Protein AF-A0A948MHL2-F1 (afdb_monomer_lite)

Sequence (55 aa):
MKIKRFVASDMRSAMNLVRKEHGPDAVILSNRRIAEGVEIVAAANYDESAVQRAL

pLDDT: mean 86.11, std 15.68, range [49.69, 97.69]

Secondary structure (DSSP, 8-state):
-EEEEEEESSHHHHHHHHHHHH-TTPEEEEEEEETTEEEEEEEE---HHHHHT--

Structure (mmCIF, N/CA/C/O backbone):
data_AF-A0A948MHL2-F1
#
_entry.id   AF-A0A948MHL2-F1
#
loop_
_atom_site.group_PDB
_atom_site.id
_atom_site.type_symbol
_atom_site.label_atom_id
_atom_site.label_alt_id
_atom_site.label_comp_id
_atom_site.label_asym_id
_atom_site.label_entity_id
_atom_site.label_seq_id
_atom_site.pdbx_PDB_ins_code
_atom_site.Cartn_x
_atom_site.Cartn_y
_atom_site.Cartn_z
_atom_site.occupancy
_atom_site.B_iso_or_equiv
_atom_site.auth_seq_id
_atom_site.auth_co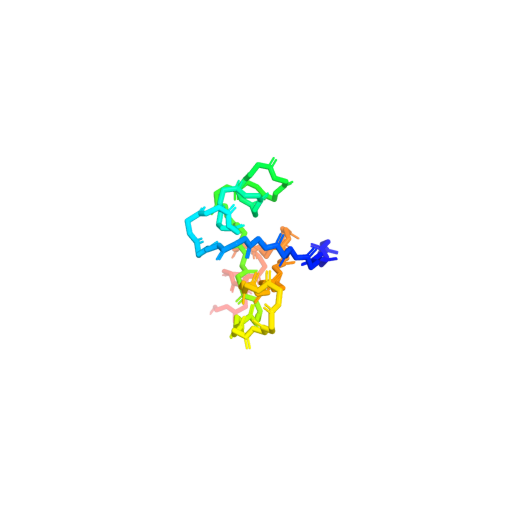mp_id
_atom_site.auth_asym_id
_atom_site.auth_atom_id
_atom_site.pdbx_PDB_model_num
ATOM 1 N N . MET A 1 1 ? -14.075 -0.344 4.921 1.00 71.06 1 MET A N 1
ATOM 2 C CA . MET A 1 1 ? -13.135 -1.100 4.069 1.00 71.06 1 MET A CA 1
ATOM 3 C C . MET A 1 1 ? -13.236 -0.593 2.635 1.00 71.06 1 MET A C 1
ATOM 5 O O . MET A 1 1 ? -14.281 -0.769 2.021 1.00 71.06 1 MET A O 1
ATOM 9 N N . LYS A 1 2 ? -12.206 0.082 2.111 1.00 80.00 2 LYS A N 1
ATOM 10 C CA . LYS A 1 2 ? -12.118 0.456 0.684 1.00 80.00 2 LYS A CA 1
ATOM 11 C C . LYS A 1 2 ? -10.983 -0.338 0.049 1.00 80.00 2 LYS A C 1
ATOM 13 O O . LYS A 1 2 ? -9.839 -0.076 0.393 1.00 80.00 2 LYS A O 1
ATOM 18 N N . ILE A 1 3 ? -11.298 -1.297 -0.824 1.00 92.00 3 ILE A N 1
ATOM 19 C CA . ILE A 1 3 ? -10.312 -2.134 -1.527 1.00 92.00 3 ILE A CA 1
ATOM 20 C C . ILE A 1 3 ? -10.030 -1.519 -2.898 1.00 92.00 3 ILE A C 1
ATOM 22 O O . ILE A 1 3 ? -10.967 -1.198 -3.631 1.00 92.00 3 ILE A O 1
ATOM 26 N N . LYS A 1 4 ? -8.754 -1.379 -3.260 1.00 94.38 4 LYS A N 1
ATOM 27 C CA . LYS A 1 4 ? -8.332 -0.864 -4.564 1.00 94.38 4 LYS A CA 1
ATOM 28 C C . LYS A 1 4 ? -7.109 -1.615 -5.081 1.00 94.38 4 LYS A C 1
ATOM 30 O O . LYS A 1 4 ? -6.292 -2.131 -4.320 1.00 94.38 4 LYS A O 1
ATOM 35 N N . ARG A 1 5 ? -7.001 -1.661 -6.405 1.00 95.94 5 ARG A N 1
ATOM 36 C CA . ARG A 1 5 ? -5.873 -2.231 -7.140 1.00 95.94 5 ARG A CA 1
ATOM 37 C C . ARG A 1 5 ? -4.985 -1.114 -7.676 1.00 95.94 5 ARG A C 1
ATOM 39 O O . ARG A 1 5 ? -5.486 -0.140 -8.236 1.00 95.94 5 ARG A O 1
ATOM 46 N N . PHE A 1 6 ? -3.682 -1.287 -7.528 1.00 96.38 6 PHE A N 1
ATOM 47 C CA . PHE A 1 6 ? -2.632 -0.368 -7.937 1.00 96.38 6 PHE A CA 1
ATOM 48 C C . PHE A 1 6 ? -1.675 -1.109 -8.860 1.00 96.38 6 PHE A C 1
ATOM 50 O O . PHE A 1 6 ? -1.270 -2.225 -8.551 1.00 96.38 6 PHE A O 1
ATOM 57 N N . VAL A 1 7 ? -1.313 -0.492 -9.981 1.00 96.75 7 VAL A N 1
ATOM 58 C CA . VAL A 1 7 ? -0.336 -1.040 -10.926 1.00 96.75 7 VAL A CA 1
ATOM 59 C C . VAL A 1 7 ? 0.725 0.020 -11.177 1.00 96.75 7 VAL A C 1
ATOM 61 O O . VAL A 1 7 ? 0.386 1.182 -11.405 1.00 96.75 7 VAL A O 1
ATOM 64 N N . ALA A 1 8 ? 1.996 -0.364 -11.104 1.00 97.38 8 ALA A N 1
ATOM 65 C CA . ALA A 1 8 ? 3.116 0.517 -11.418 1.00 97.38 8 ALA A CA 1
ATOM 66 C C . ALA A 1 8 ? 4.301 -0.260 -11.999 1.00 97.38 8 ALA A C 1
ATOM 68 O O . ALA A 1 8 ? 4.389 -1.473 -11.839 1.00 97.38 8 ALA A O 1
ATOM 69 N N . SER A 1 9 ? 5.252 0.453 -12.606 1.00 96.69 9 SER A N 1
ATOM 70 C CA . SER A 1 9 ? 6.476 -0.113 -13.196 1.00 96.69 9 SER A CA 1
ATOM 71 C C . SER A 1 9 ? 7.333 -0.906 -12.209 1.00 96.69 9 SER A C 1
ATOM 73 O O . SER A 1 9 ? 8.026 -1.846 -12.586 1.00 96.69 9 SER A O 1
ATOM 75 N N . ASP A 1 10 ? 7.304 -0.520 -10.936 1.00 95.56 10 ASP A N 1
ATOM 76 C CA . ASP A 1 10 ? 8.119 -1.103 -9.884 1.00 95.56 10 ASP A CA 1
ATOM 77 C C . ASP A 1 10 ? 7.401 -1.040 -8.529 1.00 95.56 10 ASP A C 1
ATOM 79 O O . ASP A 1 10 ? 6.403 -0.339 -8.336 1.00 95.56 10 ASP A O 1
ATOM 83 N N . MET A 1 11 ? 7.932 -1.786 -7.561 1.00 95.19 11 MET A N 1
ATOM 84 C CA . MET A 1 11 ? 7.321 -1.923 -6.240 1.00 95.19 11 MET A CA 1
ATOM 85 C C . MET A 1 11 ? 7.319 -0.618 -5.435 1.00 95.19 11 MET A C 1
ATOM 87 O O . MET A 1 11 ? 6.391 -0.384 -4.662 1.00 95.19 11 MET A O 1
ATOM 91 N N . ARG A 1 12 ? 8.328 0.245 -5.608 1.00 95.88 12 ARG A N 1
ATOM 92 C CA . ARG A 1 12 ? 8.420 1.525 -4.891 1.00 95.88 12 ARG A CA 1
ATOM 93 C C . ARG A 1 12 ? 7.325 2.465 -5.387 1.00 95.88 12 ARG A C 1
ATOM 95 O O . ARG A 1 12 ? 6.612 3.050 -4.575 1.00 95.88 12 ARG A O 1
ATOM 102 N N . SER A 1 13 ? 7.159 2.551 -6.700 1.00 97.19 13 SER A N 1
ATOM 103 C CA . SER A 1 13 ? 6.102 3.306 -7.363 1.00 97.19 13 SER A CA 1
ATOM 104 C C . SER A 1 13 ? 4.717 2.790 -6.962 1.00 97.19 13 SER A C 1
ATOM 106 O O . SER A 1 13 ? 3.871 3.581 -6.547 1.00 97.19 13 SER A O 1
ATOM 108 N N . ALA A 1 14 ? 4.505 1.469 -6.966 1.00 96.69 14 ALA A N 1
ATOM 109 C CA . ALA A 1 14 ? 3.238 0.869 -6.544 1.00 96.69 14 ALA A CA 1
ATOM 110 C C . ALA A 1 14 ? 2.914 1.190 -5.074 1.00 96.69 14 ALA A C 1
ATOM 112 O O . ALA A 1 14 ? 1.804 1.615 -4.757 1.00 96.69 14 ALA A O 1
ATOM 113 N N . MET A 1 15 ? 3.897 1.072 -4.178 1.00 95.25 15 MET A N 1
ATOM 114 C CA . MET A 1 15 ? 3.707 1.374 -2.759 1.00 95.25 15 MET A CA 1
ATOM 115 C C . MET A 1 15 ? 3.479 2.870 -2.495 1.00 95.25 15 MET A C 1
ATOM 117 O O . MET A 1 15 ? 2.729 3.232 -1.590 1.00 95.25 15 MET A O 1
ATOM 121 N N . ASN A 1 16 ? 4.084 3.755 -3.291 1.00 96.44 16 ASN A N 1
ATOM 122 C CA . ASN A 1 16 ? 3.809 5.191 -3.223 1.00 96.44 16 ASN A CA 1
ATOM 123 C C . ASN A 1 16 ? 2.358 5.506 -3.604 1.00 96.44 16 ASN A C 1
ATOM 125 O O . ASN A 1 16 ? 1.732 6.337 -2.948 1.00 96.44 16 ASN A O 1
ATOM 129 N N . LEU A 1 17 ? 1.803 4.828 -4.616 1.00 95.94 17 LEU A N 1
ATOM 130 C CA . LEU A 1 17 ? 0.390 4.973 -4.980 1.00 95.94 17 LEU A CA 1
ATOM 131 C C . LEU A 1 17 ? -0.530 4.495 -3.854 1.00 95.94 17 LEU A C 1
ATOM 133 O O . LEU A 1 17 ? -1.472 5.204 -3.505 1.00 95.94 17 LEU A O 1
ATOM 137 N N . VAL A 1 18 ? -0.219 3.342 -3.250 1.00 95.31 18 VAL A N 1
ATOM 138 C CA . VAL A 1 18 ? -0.968 2.820 -2.097 1.00 95.31 18 VAL A CA 1
ATOM 139 C C . VAL A 1 18 ? -0.967 3.835 -0.957 1.00 95.31 18 VAL A C 1
ATOM 141 O O . VAL A 1 18 ? -2.034 4.199 -0.478 1.00 95.31 18 VAL A O 1
ATOM 144 N N . ARG A 1 19 ? 0.200 4.360 -0.561 1.00 93.38 19 ARG A N 1
ATOM 145 C CA . ARG A 1 19 ? 0.299 5.349 0.528 1.00 93.38 19 ARG A CA 1
ATOM 146 C C . ARG A 1 19 ? -0.425 6.653 0.220 1.00 93.38 19 ARG A C 1
ATOM 148 O O . ARG A 1 19 ? -1.066 7.213 1.101 1.00 93.38 19 ARG A O 1
ATOM 155 N N . LYS A 1 20 ? -0.326 7.140 -1.019 1.00 94.44 20 LYS A N 1
ATOM 156 C CA . LYS A 1 20 ? -0.986 8.380 -1.443 1.00 94.44 20 LYS A CA 1
ATOM 157 C C . LY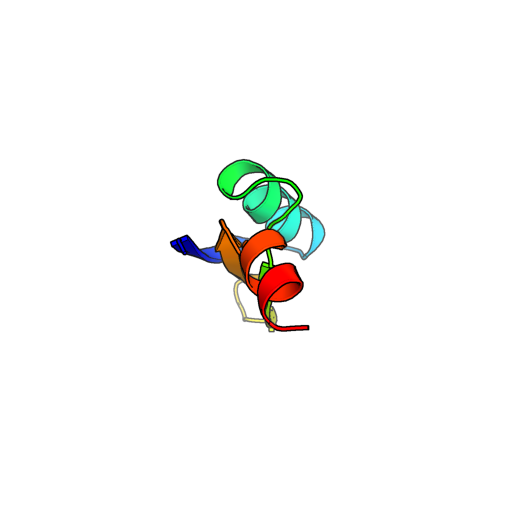S A 1 20 ? -2.511 8.264 -1.386 1.00 94.44 20 LYS A C 1
ATOM 159 O O . LYS A 1 20 ? -3.176 9.243 -1.073 1.00 94.44 20 LYS A O 1
ATOM 164 N N . GLU A 1 21 ? -3.055 7.091 -1.702 1.00 93.94 21 GLU A N 1
ATOM 165 C CA . GLU A 1 21 ? -4.502 6.860 -1.746 1.00 93.94 21 GLU A CA 1
ATOM 166 C C . GLU A 1 21 ? -5.085 6.391 -0.405 1.00 93.94 21 GLU A C 1
ATOM 168 O O . GLU A 1 21 ? -6.165 6.820 -0.008 1.00 93.94 21 GLU A O 1
ATOM 173 N N . HIS A 1 22 ? -4.419 5.447 0.257 1.00 91.94 22 HIS A N 1
ATOM 174 C CA . HIS A 1 22 ? -4.937 4.727 1.422 1.00 91.94 22 HIS A CA 1
ATOM 175 C C . HIS A 1 22 ? -4.250 5.110 2.732 1.00 91.94 22 HIS A C 1
ATOM 177 O O . HIS A 1 22 ? -4.707 4.690 3.790 1.00 91.94 22 HIS A O 1
ATOM 183 N N . GLY A 1 23 ? -3.208 5.938 2.674 1.00 89.75 23 GLY A N 1
ATOM 184 C CA . GLY A 1 23 ? -2.447 6.343 3.847 1.00 89.75 23 GLY A CA 1
ATOM 185 C C . GLY A 1 23 ? -1.413 5.301 4.287 1.00 89.75 23 GLY A C 1
ATOM 186 O O . GLY A 1 23 ? -1.201 4.288 3.611 1.00 89.75 23 GLY A O 1
ATOM 187 N N . PRO A 1 24 ? -0.712 5.574 5.399 1.00 89.19 24 PRO A N 1
ATOM 188 C CA . PRO A 1 24 ? 0.326 4.692 5.928 1.00 89.19 24 PRO A CA 1
ATOM 189 C C . PRO A 1 24 ? -0.228 3.368 6.475 1.00 89.19 24 PRO A C 1
ATOM 191 O O . PRO A 1 24 ? 0.477 2.366 6.403 1.00 89.19 24 PRO A O 1
ATOM 194 N N . ASP A 1 25 ? -1.486 3.346 6.920 1.00 87.38 25 ASP A N 1
ATOM 195 C CA . ASP A 1 25 ? -2.125 2.195 7.581 1.00 87.38 25 ASP A CA 1
ATOM 196 C C . ASP A 1 25 ? -2.817 1.239 6.590 1.00 87.38 25 ASP A C 1
ATOM 198 O O . ASP A 1 25 ? -3.692 0.445 6.940 1.00 87.38 25 ASP A O 1
ATOM 202 N N . ALA A 1 26 ? -2.472 1.342 5.306 1.00 91.12 26 ALA A N 1
ATOM 203 C CA . ALA A 1 26 ? -3.033 0.495 4.269 1.00 91.12 26 ALA A CA 1
ATOM 204 C C . ALA A 1 26 ? -2.574 -0.960 4.438 1.00 91.12 26 ALA A C 1
ATOM 206 O O . ALA A 1 26 ? -1.379 -1.248 4.523 1.00 91.12 26 ALA A O 1
ATOM 207 N N . VAL A 1 27 ? -3.519 -1.897 4.380 1.00 91.94 27 VAL A N 1
ATOM 208 C CA . VAL A 1 27 ? -3.208 -3.331 4.413 1.00 91.94 27 VAL A CA 1
ATOM 209 C C . VAL A 1 27 ? -3.099 -3.866 2.996 1.00 91.94 27 VAL A C 1
ATOM 211 O O . VAL A 1 27 ? -4.014 -3.711 2.184 1.00 91.94 27 VAL A O 1
ATOM 214 N N . ILE A 1 28 ? -1.975 -4.517 2.698 1.00 94.12 28 ILE A N 1
ATOM 215 C CA . ILE A 1 28 ? -1.744 -5.182 1.416 1.00 94.12 28 ILE A CA 1
ATOM 216 C C . ILE A 1 28 ? -2.402 -6.562 1.439 1.00 94.12 28 ILE A C 1
ATOM 218 O O . ILE A 1 28 ? -2.038 -7.414 2.242 1.00 94.12 28 ILE A O 1
ATOM 222 N N . LEU A 1 29 ? -3.351 -6.786 0.533 1.00 94.12 29 LEU A N 1
ATOM 223 C CA . LEU A 1 29 ? -4.066 -8.055 0.378 1.00 94.12 29 LEU A CA 1
ATOM 224 C C . LEU A 1 29 ? -3.394 -8.972 -0.650 1.00 94.12 29 LEU A C 1
ATOM 226 O O . LEU A 1 29 ? -3.428 -10.192 -0.522 1.00 94.12 29 LEU A O 1
ATOM 230 N N . SER A 1 30 ? -2.802 -8.396 -1.699 1.00 95.62 30 SER A N 1
ATOM 231 C CA . SER A 1 30 ? -2.099 -9.155 -2.735 1.00 95.62 30 SER A CA 1
ATOM 232 C C . SER A 1 30 ? -0.981 -8.332 -3.358 1.00 95.62 30 SER A C 1
ATOM 234 O O . SER A 1 30 ? -1.094 -7.114 -3.492 1.00 95.62 30 SER A O 1
ATOM 236 N N . ASN A 1 31 ? 0.084 -9.016 -3.761 1.00 95.56 31 ASN A N 1
ATOM 237 C CA . ASN A 1 31 ? 1.221 -8.453 -4.471 1.00 95.56 31 ASN A CA 1
ATOM 238 C C . ASN A 1 31 ? 1.684 -9.468 -5.517 1.00 95.56 31 ASN A C 1
ATOM 240 O O . ASN A 1 31 ? 2.005 -10.608 -5.171 1.00 95.56 31 ASN A O 1
ATOM 244 N N . ARG A 1 32 ? 1.708 -9.068 -6.788 1.00 96.25 32 ARG A N 1
ATOM 2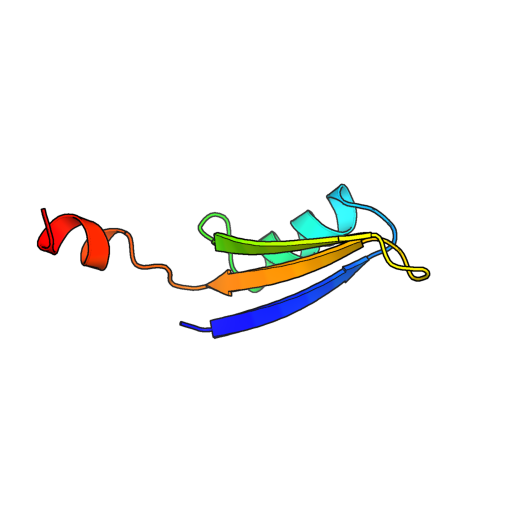45 C CA . ARG A 1 32 ? 2.169 -9.915 -7.891 1.00 96.25 32 ARG A CA 1
ATOM 246 C C . ARG A 1 32 ? 2.923 -9.110 -8.939 1.00 96.25 32 ARG A C 1
ATOM 248 O O . ARG A 1 32 ? 2.660 -7.929 -9.148 1.00 96.25 32 ARG A O 1
ATOM 255 N N . ARG A 1 33 ? 3.845 -9.779 -9.629 1.00 95.62 33 ARG A N 1
ATOM 256 C CA . ARG A 1 33 ? 4.483 -9.247 -10.838 1.00 95.62 33 ARG A CA 1
ATOM 257 C C . ARG A 1 33 ? 3.666 -9.667 -12.056 1.00 95.62 33 ARG A C 1
ATOM 259 O O . ARG A 1 33 ? 3.322 -10.840 -12.177 1.00 95.62 33 ARG A O 1
ATOM 266 N N . ILE A 1 34 ? 3.363 -8.709 -12.919 1.00 95.56 34 ILE A N 1
ATOM 267 C CA . ILE A 1 34 ? 2.645 -8.873 -14.188 1.00 95.56 34 ILE A CA 1
ATOM 268 C C . ILE A 1 34 ? 3.491 -8.283 -15.323 1.00 95.56 34 ILE A C 1
ATOM 270 O O . ILE A 1 34 ? 4.531 -7.676 -15.065 1.00 95.56 34 ILE A O 1
ATOM 274 N N . ALA A 1 35 ? 3.071 -8.463 -16.575 1.00 94.81 35 ALA A N 1
ATOM 275 C CA . ALA A 1 35 ? 3.810 -7.939 -17.727 1.00 94.81 35 ALA A CA 1
ATOM 276 C C . ALA A 1 35 ? 3.961 -6.405 -17.670 1.00 94.81 35 ALA A C 1
ATOM 278 O O . ALA A 1 35 ? 4.979 -5.857 -18.080 1.00 94.81 35 ALA A O 1
ATOM 279 N N . GLU A 1 36 ? 2.972 -5.725 -17.093 1.00 92.25 36 GLU A N 1
ATOM 280 C CA . GLU A 1 36 ? 2.877 -4.275 -16.937 1.00 92.25 36 GLU A CA 1
ATOM 281 C C . GLU A 1 36 ? 3.641 -3.734 -15.710 1.00 92.25 36 GLU A C 1
ATOM 283 O O . GLU A 1 36 ? 3.657 -2.524 -15.479 1.00 92.25 36 GLU A O 1
ATOM 288 N N . GLY A 1 37 ? 4.273 -4.609 -14.915 1.00 95.56 37 GLY A N 1
ATOM 289 C CA . GLY A 1 37 ? 5.062 -4.249 -13.735 1.00 95.56 37 GLY A CA 1
ATOM 290 C C . GLY A 1 37 ? 4.608 -4.969 -12.463 1.00 95.56 37 GLY A C 1
ATOM 291 O O . GLY A 1 37 ? 4.584 -6.197 -12.389 1.00 95.56 37 GLY A O 1
ATOM 292 N N . VAL A 1 38 ? 4.290 -4.209 -11.419 1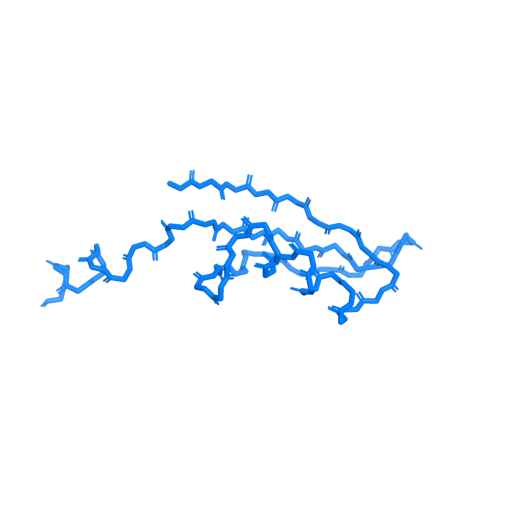.00 97.38 38 VAL A N 1
ATOM 293 C CA . VAL A 1 38 ? 3.858 -4.712 -10.111 1.00 97.38 38 VAL A CA 1
ATOM 294 C C . VAL A 1 38 ? 2.407 -4.329 -9.874 1.00 97.38 38 VAL A C 1
ATOM 296 O O . VAL A 1 38 ? 2.057 -3.150 -9.899 1.00 97.38 38 VAL A O 1
ATOM 299 N N . GLU A 1 39 ? 1.581 -5.331 -9.592 1.00 97.69 39 GLU A N 1
ATOM 300 C CA . GLU A 1 39 ? 0.199 -5.168 -9.162 1.00 97.69 39 GLU A CA 1
ATOM 301 C C . GLU A 1 39 ? 0.089 -5.386 -7.651 1.00 97.69 39 GLU A C 1
ATOM 303 O O . GLU A 1 39 ? 0.502 -6.420 -7.119 1.00 97.69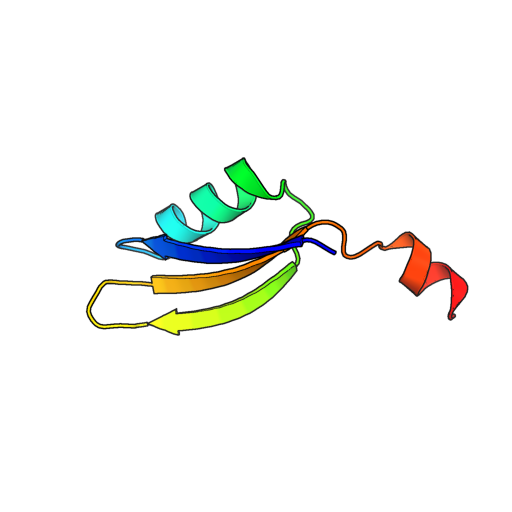 39 GLU A O 1
ATOM 308 N N . ILE A 1 40 ? -0.507 -4.411 -6.968 1.00 97.00 40 ILE A N 1
ATOM 309 C CA . ILE A 1 40 ? -0.797 -4.443 -5.539 1.00 97.00 40 ILE A CA 1
ATOM 310 C C . ILE A 1 40 ? -2.294 -4.242 -5.332 1.00 97.00 40 ILE A C 1
ATOM 312 O O . ILE A 1 40 ? -2.869 -3.263 -5.800 1.00 97.00 40 ILE A O 1
ATOM 316 N N . VAL A 1 41 ? -2.926 -5.140 -4.586 1.00 95.94 41 VAL A N 1
ATOM 317 C CA . VAL A 1 41 ? -4.286 -4.943 -4.077 1.00 95.94 41 VAL A CA 1
ATOM 318 C C . VAL A 1 41 ? -4.171 -4.571 -2.609 1.00 95.94 41 VAL A C 1
ATOM 320 O O . VAL A 1 41 ? -3.576 -5.318 -1.834 1.00 95.94 41 VAL A O 1
ATOM 323 N N . ALA A 1 42 ? -4.726 -3.425 -2.228 1.00 95.44 42 ALA A N 1
ATOM 324 C CA . ALA A 1 42 ? -4.672 -2.922 -0.863 1.00 95.44 42 ALA A CA 1
ATOM 325 C C . ALA A 1 42 ? -6.045 -2.443 -0.391 1.00 95.44 42 ALA A C 1
ATOM 327 O O . ALA A 1 42 ? -6.928 -2.155 -1.202 1.00 95.44 42 ALA A O 1
ATOM 328 N N . ALA A 1 43 ? -6.216 -2.365 0.925 1.00 92.12 43 ALA A N 1
ATOM 329 C CA . ALA A 1 43 ? -7.422 -1.860 1.556 1.00 92.12 43 ALA A CA 1
ATOM 330 C C . ALA A 1 43 ? -7.113 -0.745 2.561 1.00 92.12 43 ALA A C 1
ATOM 332 O O . ALA A 1 43 ? -6.197 -0.876 3.371 1.00 92.12 43 ALA A O 1
ATOM 333 N N . ALA A 1 44 ? -7.916 0.323 2.533 1.00 84.56 44 ALA A N 1
ATOM 334 C CA . ALA A 1 44 ? -7.970 1.332 3.590 1.00 84.56 44 ALA A CA 1
ATOM 335 C C . ALA A 1 44 ? -9.037 0.978 4.637 1.00 84.56 44 ALA A C 1
ATOM 337 O O . ALA A 1 44 ? -10.110 0.443 4.303 1.00 84.56 44 ALA A O 1
ATOM 338 N N . ASN A 1 45 ? -8.759 1.353 5.887 1.00 68.94 45 ASN A N 1
ATOM 339 C CA . ASN A 1 45 ? -9.569 1.079 7.076 1.00 68.94 45 ASN A CA 1
ATOM 340 C C . ASN A 1 45 ? -9.603 -0.415 7.433 1.00 68.94 45 ASN A C 1
ATOM 342 O O . ASN A 1 45 ? -10.685 -0.977 7.633 1.00 68.94 45 ASN A O 1
ATOM 346 N N . TYR A 1 46 ? -8.436 -1.062 7.482 1.00 61.75 46 TYR A N 1
ATOM 347 C CA . TYR A 1 46 ? -8.287 -2.203 8.380 1.00 61.75 46 TYR A CA 1
ATOM 348 C C . TYR A 1 46 ? -8.218 -1.607 9.782 1.00 61.75 46 TYR A C 1
ATOM 350 O O . TYR A 1 46 ? -7.200 -1.064 10.192 1.00 61.75 46 TYR A O 1
ATOM 358 N N . ASP A 1 47 ? -9.373 -1.534 10.425 1.00 58.00 47 ASP A N 1
ATOM 359 C CA . ASP A 1 47 ? -9.503 -0.878 11.711 1.00 58.00 47 ASP A CA 1
ATOM 360 C C . ASP A 1 47 ? -8.772 -1.726 12.761 1.00 58.00 47 ASP A C 1
ATOM 362 O O . ASP A 1 47 ? -9.279 -2.769 13.178 1.00 58.00 47 ASP A O 1
ATOM 366 N N . GLU A 1 48 ? -7.568 -1.310 13.171 1.00 54.34 48 GLU A N 1
ATOM 367 C CA . GLU A 1 48 ? -6.851 -1.925 14.299 1.00 54.34 48 GLU A CA 1
ATOM 368 C C . GLU A 1 48 ? -7.759 -2.013 15.537 1.00 54.34 48 GLU A C 1
ATOM 370 O O . GLU A 1 48 ? -7.713 -3.001 16.272 1.00 54.34 48 GLU A O 1
ATOM 375 N N . SER A 1 49 ? -8.674 -1.050 15.726 1.00 54.00 49 SER A N 1
ATOM 376 C CA . SER A 1 49 ? -9.609 -1.053 16.856 1.00 54.00 49 SER A CA 1
ATOM 377 C C . SER A 1 49 ? -10.683 -2.146 16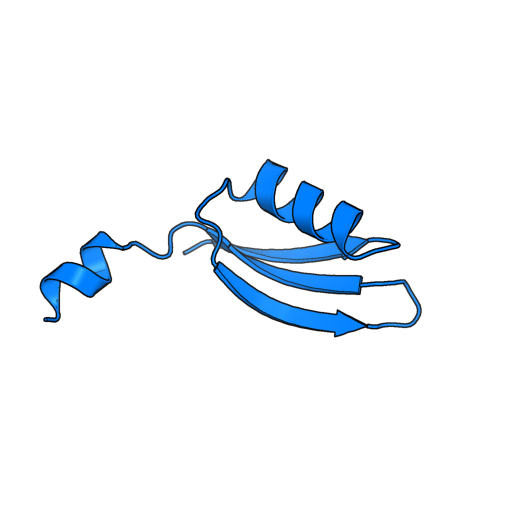.768 1.00 54.00 49 SER A C 1
ATOM 379 O O . SER A 1 49 ? -11.200 -2.579 17.802 1.00 54.00 49 SER A O 1
ATOM 381 N N . ALA A 1 50 ? -10.984 -2.655 15.566 1.00 56.12 50 ALA A N 1
ATOM 382 C CA . ALA A 1 50 ? -11.863 -3.809 15.387 1.00 56.12 50 ALA A CA 1
ATOM 383 C C . ALA A 1 50 ? -11.166 -5.126 15.768 1.00 56.12 50 ALA A C 1
ATOM 385 O O . ALA A 1 50 ? -11.829 -6.046 16.241 1.00 56.12 50 ALA A O 1
ATOM 386 N N . VAL A 1 51 ? -9.838 -5.206 15.621 1.00 56.34 51 VAL A N 1
ATOM 387 C CA . VAL A 1 51 ? -9.043 -6.371 16.044 1.00 56.34 51 VAL A CA 1
ATOM 388 C C . VAL A 1 51 ? -8.828 -6.362 17.560 1.00 56.34 51 VAL A C 1
ATOM 390 O O . VAL A 1 51 ? -8.975 -7.397 18.204 1.00 56.34 51 VAL A O 1
ATOM 393 N N . GLN A 1 52 ? -8.580 -5.191 18.158 1.00 53.59 52 GLN A N 1
ATOM 394 C CA . GLN A 1 52 ? -8.324 -5.064 19.598 1.00 53.59 52 GLN A CA 1
ATOM 395 C C . GLN A 1 52 ? -9.533 -5.415 20.486 1.00 53.59 52 GLN A C 1
ATOM 397 O O . GLN A 1 52 ? -9.354 -5.728 21.655 1.00 53.59 52 GLN A O 1
ATOM 402 N N . ARG A 1 53 ? -10.765 -5.342 19.959 1.00 51.75 53 ARG A N 1
ATOM 403 C CA . ARG A 1 53 ? -11.999 -5.705 20.688 1.00 51.75 53 ARG A CA 1
ATOM 404 C C . ARG A 1 53 ? -12.360 -7.190 20.606 1.00 51.75 53 ARG A C 1
ATOM 406 O O . ARG A 1 53 ? -13.313 -7.607 21.258 1.00 51.75 53 ARG A O 1
ATOM 413 N N . ALA A 1 54 ? -11.656 -7.956 19.776 1.00 55.09 54 ALA A N 1
ATOM 414 C CA . ALA A 1 54 ? -11.876 -9.389 19.594 1.00 55.09 54 ALA A CA 1
ATOM 415 C C . ALA A 1 54 ? -10.833 -10.262 20.324 1.00 55.09 54 ALA A C 1
ATOM 417 O O . ALA A 1 54 ? -10.889 -11.486 20.201 1.00 55.09 54 ALA A O 1
ATOM 418 N N . LEU A 1 55 ? -9.906 -9.639 21.064 1.00 49.69 55 LEU A N 1
ATOM 419 C CA . LEU A 1 55 ? -8.959 -10.273 21.990 1.00 49.69 55 LEU A CA 1
ATOM 420 C C . LEU A 1 55 ? -9.401 -10.022 23.434 1.00 49.69 55 LEU A C 1
ATOM 422 O O . LEU A 1 55 ? -9.223 -10.949 24.254 1.00 49.69 55 LEU A O 1
#

Radius of gyration: 12.45 Å; chains: 1; bounding box: 22×19×40 Å

Foldseek 3Di:
DAKDKFFDQEDVVRVVVCCVVQNPPKAWPDWDQDPRHIMTIIDHPPPPVVVVVVD